Protein AF-A0A6A5KG12-F1 (afdb_monomer_lite)

Radius of gyration: 26.05 Å; chains: 1; bounding box: 59×64×44 Å

Sequence (118 aa):
FESQLRDARPETAVARPVEASEVATAASTAADKDDDGLDCRFADDFEGIDWSRLVGFIRPPRTQSQRKSWVYKHGYRVALQANPARIYFVCRDCYLSKRTDTGVLETTQATSSASIHL

pLDDT: mean 74.56, std 19.48, range [39.0, 94.38]

Foldseek 3Di:
DDDDDDDDDDDDDDDDDDDD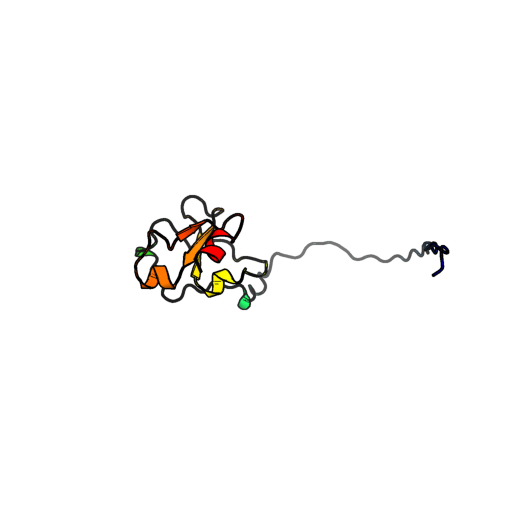DDDDDDDPDDDDDDPPDPDVQQDWDCPPDDVVLVPQKDAQPDGDPDDDDPLSVQFGWIAGNVGSLWIWTAGPVCVVVVVRVQRIGTDNPHCVSSVVSD

Organism: NCBI:txid184978

Structure (mmCIF, N/CA/C/O backbone):
data_AF-A0A6A5KG12-F1
#
_entry.id   AF-A0A6A5KG12-F1
#
loop_
_atom_site.group_PDB
_atom_site.id
_atom_site.type_symbol
_atom_site.label_atom_id
_atom_site.label_alt_id
_atom_site.label_comp_id
_atom_site.label_asym_id
_atom_site.label_entity_id
_atom_site.label_seq_id
_atom_site.pdbx_PDB_ins_code
_atom_site.Cartn_x
_atom_site.Cartn_y
_atom_site.Cartn_z
_atom_site.occupancy
_atom_site.B_iso_or_equiv
_atom_site.auth_seq_id
_atom_site.auth_comp_id
_atom_site.auth_asym_id
_atom_site.auth_atom_id
_atom_site.pdbx_PDB_model_num
ATOM 1 N N . PHE A 1 1 ? 32.318 52.982 11.503 1.00 39.94 1 PHE A N 1
ATOM 2 C CA . PHE A 1 1 ? 32.527 51.567 11.167 1.00 39.94 1 PHE A CA 1
ATOM 3 C C . PHE A 1 1 ? 32.087 51.388 9.719 1.00 39.94 1 PHE A C 1
ATOM 5 O O . PHE A 1 1 ? 30.907 51.201 9.471 1.00 39.94 1 PHE A O 1
ATOM 12 N N . GLU A 1 2 ? 32.887 51.817 8.734 1.00 40.97 2 GLU A N 1
ATOM 13 C CA . GLU A 1 2 ? 34.045 51.069 8.177 1.00 40.97 2 GLU A CA 1
ATOM 14 C C . GLU A 1 2 ? 33.615 49.644 7.794 1.00 40.97 2 GLU A C 1
ATOM 16 O O . GLU A 1 2 ? 33.049 48.948 8.621 1.00 40.97 2 GLU A O 1
ATOM 21 N N . SER A 1 3 ? 33.820 49.096 6.603 1.00 50.03 3 SER A N 1
ATOM 22 C CA . SER A 1 3 ? 34.653 49.444 5.460 1.00 50.03 3 SER A CA 1
ATOM 23 C C . SER A 1 3 ? 34.202 48.535 4.309 1.00 50.03 3 SER A C 1
ATOM 25 O O . SER A 1 3 ? 33.835 47.382 4.523 1.00 50.03 3 SER A O 1
ATOM 27 N N . GLN A 1 4 ? 34.242 49.065 3.092 1.00 57.75 4 GLN A N 1
ATOM 28 C CA . GLN A 1 4 ? 34.140 48.332 1.833 1.00 57.75 4 GLN A CA 1
ATOM 29 C C . GLN A 1 4 ? 35.303 47.338 1.707 1.00 57.75 4 GLN A C 1
ATOM 31 O O . GLN A 1 4 ? 36.431 47.716 2.007 1.00 57.75 4 GLN A O 1
ATOM 36 N N . LEU A 1 5 ? 35.063 46.133 1.183 1.00 53.00 5 LEU A N 1
ATOM 37 C CA . LEU A 1 5 ? 36.091 45.352 0.488 1.00 53.00 5 LEU A CA 1
ATOM 38 C C . LEU A 1 5 ? 35.459 44.619 -0.703 1.00 53.00 5 LEU A C 1
ATOM 40 O O . LEU A 1 5 ? 34.717 43.650 -0.553 1.00 53.00 5 LEU A O 1
ATOM 44 N N . ARG A 1 6 ? 35.737 45.161 -1.891 1.00 53.09 6 ARG A N 1
ATOM 45 C CA . ARG A 1 6 ? 35.642 44.495 -3.193 1.00 53.09 6 ARG A CA 1
ATOM 46 C C . ARG A 1 6 ? 36.993 43.843 -3.523 1.00 53.09 6 ARG A C 1
ATOM 48 O O . ARG A 1 6 ? 38.006 44.215 -2.938 1.00 53.09 6 ARG A O 1
ATOM 55 N N . ASP A 1 7 ? 36.932 42.973 -4.533 1.00 41.31 7 ASP A N 1
ATOM 56 C CA . ASP A 1 7 ? 38.022 42.381 -5.331 1.00 41.31 7 ASP A CA 1
ATOM 57 C C . ASP A 1 7 ? 38.674 41.114 -4.731 1.00 41.31 7 ASP A C 1
ATOM 59 O O . ASP A 1 7 ? 38.874 41.018 -3.531 1.00 41.31 7 ASP A O 1
ATOM 63 N N . ALA A 1 8 ? 38.992 40.047 -5.476 1.00 43.09 8 ALA A N 1
ATOM 64 C CA . ALA A 1 8 ? 39.193 39.885 -6.915 1.00 43.09 8 ALA A CA 1
ATOM 65 C C . ALA A 1 8 ? 38.936 38.426 -7.375 1.00 43.09 8 ALA A C 1
ATOM 67 O O . ALA A 1 8 ? 39.104 37.470 -6.619 1.00 43.09 8 ALA A O 1
ATOM 68 N N . ARG A 1 9 ? 38.572 38.274 -8.655 1.00 47.81 9 ARG A N 1
ATOM 69 C CA . ARG A 1 9 ? 38.555 37.031 -9.461 1.00 47.81 9 ARG A CA 1
ATOM 70 C C . ARG A 1 9 ? 40.004 36.541 -9.716 1.00 47.81 9 ARG A C 1
ATOM 72 O O . ARG A 1 9 ? 40.914 37.365 -9.627 1.00 47.81 9 ARG A O 1
ATOM 79 N N . PRO A 1 10 ? 40.248 35.280 -10.133 1.00 51.19 10 PRO A N 1
ATOM 80 C CA . PRO A 1 10 ? 40.132 34.991 -11.570 1.00 51.19 10 PRO A CA 1
ATOM 81 C C . PRO A 1 10 ? 39.564 33.603 -11.923 1.00 51.19 10 PRO A C 1
ATOM 83 O O . PRO A 1 10 ? 39.799 32.602 -11.253 1.00 51.19 10 PRO A O 1
ATOM 86 N N . GLU A 1 11 ? 38.842 33.567 -13.045 1.00 51.47 11 GLU A N 1
ATOM 87 C CA . GLU A 1 11 ? 38.570 32.357 -13.820 1.00 51.47 11 GLU A CA 1
ATOM 88 C C . GLU A 1 11 ? 39.883 31.797 -14.364 1.00 51.47 11 GLU A C 1
ATOM 90 O O . GLU A 1 11 ? 40.577 32.466 -15.131 1.00 51.47 11 GLU A O 1
ATOM 95 N N . THR A 1 12 ? 40.217 30.565 -13.995 1.00 40.66 12 THR A N 1
ATOM 96 C CA . THR A 1 12 ? 41.320 29.825 -14.599 1.00 40.66 12 THR A CA 1
ATOM 97 C C . THR A 1 12 ? 40.783 28.943 -15.720 1.00 40.66 12 THR A C 1
ATOM 99 O O . THR A 1 12 ? 40.014 28.005 -15.519 1.00 40.66 12 THR A O 1
ATOM 102 N N . ALA A 1 13 ? 41.187 29.307 -16.934 1.00 52.38 13 ALA A N 1
ATOM 103 C CA . ALA A 1 13 ? 40.960 28.580 -18.166 1.00 52.38 13 ALA A CA 1
ATOM 104 C C . ALA A 1 13 ? 41.445 27.127 -18.050 1.00 52.38 13 ALA A C 1
ATOM 106 O O . ALA A 1 13 ? 42.638 26.873 -17.881 1.00 52.38 13 ALA A O 1
ATOM 107 N N . VAL A 1 14 ? 40.531 26.168 -18.193 1.00 47.88 14 VAL A N 1
ATOM 108 C CA . VAL A 1 14 ? 40.900 24.763 -18.386 1.00 47.88 14 VAL A CA 1
ATOM 109 C C . VAL A 1 14 ? 41.120 24.550 -19.880 1.00 47.88 14 VAL A C 1
ATOM 111 O O . VAL A 1 14 ? 40.183 24.365 -20.656 1.00 47.88 14 VAL A O 1
ATOM 114 N N . ALA A 1 15 ? 42.385 24.648 -20.283 1.00 47.47 15 ALA A N 1
ATOM 115 C CA . ALA A 1 15 ? 42.855 24.244 -21.598 1.00 47.47 15 ALA A CA 1
ATOM 116 C C . ALA A 1 15 ? 42.660 22.730 -21.794 1.00 47.47 15 ALA A C 1
ATOM 118 O O . ALA A 1 15 ? 42.874 21.933 -20.883 1.00 47.47 15 ALA A O 1
ATOM 119 N N . ARG A 1 16 ? 42.253 22.350 -23.006 1.00 50.88 16 ARG A N 1
ATOM 120 C CA . ARG A 1 16 ? 42.010 20.977 -23.461 1.00 50.88 16 ARG A CA 1
ATOM 121 C C . ARG A 1 16 ? 43.328 20.341 -23.931 1.00 50.88 16 ARG A C 1
ATOM 123 O O . ARG A 1 16 ? 43.928 20.896 -24.850 1.00 50.88 16 ARG A O 1
ATOM 130 N N . PRO A 1 17 ? 43.741 19.171 -23.422 1.00 45.69 17 PRO A N 1
ATOM 131 C CA . PRO A 1 17 ? 44.693 18.319 -24.122 1.00 45.69 17 PRO A CA 1
ATOM 132 C C . PRO A 1 17 ? 43.923 17.316 -24.988 1.00 45.69 17 PRO A C 1
ATOM 134 O O . PRO A 1 17 ? 43.147 16.499 -24.495 1.00 45.69 17 PRO A O 1
ATOM 137 N N . VAL A 1 18 ? 44.116 17.428 -26.299 1.00 49.91 18 VAL A N 1
ATOM 138 C CA . VAL A 1 18 ? 43.927 16.332 -27.249 1.00 49.91 18 VAL A CA 1
ATOM 139 C C . VAL A 1 18 ? 45.114 15.399 -27.062 1.00 49.91 18 VAL A C 1
ATOM 141 O O . VAL A 1 18 ? 46.232 15.840 -27.284 1.00 49.91 18 VAL A O 1
ATOM 144 N N . GLU A 1 19 ? 44.867 14.137 -26.728 1.00 46.16 19 GLU A N 1
ATOM 145 C CA . GLU A 1 19 ? 45.703 13.029 -27.188 1.00 46.16 19 GLU A CA 1
ATOM 146 C C . GLU A 1 19 ? 44.780 11.899 -27.639 1.00 46.16 19 GLU A C 1
ATOM 148 O O . GLU A 1 19 ? 43.972 11.363 -26.880 1.00 46.16 19 GLU A O 1
ATOM 153 N N . ALA A 1 20 ? 44.849 11.626 -28.937 1.00 50.47 20 ALA A N 1
ATOM 154 C CA . ALA A 1 20 ? 44.258 10.465 -29.561 1.00 50.47 20 ALA A CA 1
ATOM 155 C C . ALA A 1 20 ? 45.143 9.251 -29.260 1.00 50.47 20 ALA A C 1
ATOM 157 O O . ALA A 1 20 ? 46.358 9.314 -29.433 1.00 50.47 20 ALA A O 1
ATOM 158 N N . SER A 1 21 ? 44.536 8.134 -28.870 1.00 53.81 21 SER A N 1
ATOM 159 C CA . SER A 1 21 ? 45.156 6.827 -29.053 1.00 53.81 21 SER A CA 1
ATOM 160 C C . SER A 1 21 ? 44.076 5.777 -29.282 1.00 53.81 21 SER A C 1
ATOM 162 O O . SER A 1 21 ? 43.200 5.525 -28.458 1.00 53.81 21 SER A O 1
ATOM 164 N N . GLU A 1 22 ? 44.134 5.281 -30.505 1.00 52.28 22 GLU A N 1
ATOM 165 C CA . GLU A 1 22 ? 43.576 4.066 -31.073 1.00 52.28 22 GLU A CA 1
ATOM 166 C C . GLU A 1 22 ? 43.600 2.828 -30.155 1.00 52.28 22 GLU A C 1
ATOM 168 O O . GLU A 1 22 ? 44.572 2.595 -29.447 1.00 52.28 22 GLU A O 1
ATOM 173 N N . VAL A 1 23 ? 42.546 2.001 -30.212 1.00 44.00 23 VAL A N 1
ATOM 174 C CA . VAL A 1 23 ? 42.588 0.547 -30.503 1.00 44.00 23 VAL A CA 1
ATOM 175 C C . VAL A 1 23 ? 41.201 -0.078 -30.268 1.00 44.00 23 VAL A C 1
ATOM 177 O O . VAL A 1 23 ? 40.475 0.240 -29.332 1.00 44.00 23 VAL A O 1
ATOM 180 N N . ALA A 1 24 ? 40.829 -0.944 -31.208 1.00 51.28 24 ALA A N 1
ATOM 181 C CA . ALA A 1 24 ? 39.521 -1.533 -31.457 1.00 51.28 24 ALA A CA 1
ATOM 182 C C . ALA A 1 24 ? 39.027 -2.569 -30.426 1.00 51.28 24 ALA A C 1
ATOM 184 O O . ALA A 1 24 ? 39.808 -3.342 -29.879 1.00 51.28 24 ALA A O 1
ATOM 185 N N . THR A 1 25 ? 37.702 -2.686 -30.275 1.00 45.78 25 THR A N 1
ATOM 186 C CA . THR A 1 25 ? 36.994 -3.938 -29.910 1.00 45.78 25 THR A CA 1
ATOM 187 C C . THR A 1 25 ? 35.501 -3.749 -30.232 1.00 45.78 25 THR A C 1
ATOM 189 O O . THR A 1 25 ? 34.817 -2.951 -29.607 1.00 45.78 25 THR A O 1
ATOM 192 N N . ALA A 1 26 ? 35.059 -4.140 -31.428 1.00 41.78 26 ALA A N 1
ATOM 193 C CA . ALA A 1 26 ? 34.462 -5.439 -31.764 1.00 41.78 26 ALA A CA 1
ATOM 194 C C . ALA A 1 26 ? 33.032 -5.647 -31.210 1.00 41.78 26 ALA A C 1
ATOM 196 O O . ALA A 1 26 ? 32.830 -5.867 -30.024 1.00 41.78 26 ALA A O 1
ATOM 197 N N . ALA A 1 27 ? 32.074 -5.592 -32.144 1.00 39.00 27 ALA A N 1
ATOM 198 C CA . ALA A 1 27 ? 30.789 -6.297 -32.212 1.00 39.00 27 ALA A CA 1
ATOM 199 C C . ALA A 1 27 ? 30.005 -6.559 -30.906 1.00 39.00 27 ALA A C 1
ATOM 201 O O . ALA A 1 27 ? 30.220 -7.543 -30.203 1.00 39.00 27 ALA A O 1
ATOM 202 N N . SER A 1 28 ? 28.961 -5.756 -30.684 1.00 44.31 28 SER A N 1
ATOM 203 C CA . SER A 1 28 ? 27.864 -6.085 -29.771 1.00 44.31 28 SER A CA 1
ATOM 204 C C . SER A 1 28 ? 26.965 -7.168 -30.373 1.00 44.31 28 SER A C 1
ATOM 206 O O . SER A 1 28 ? 26.010 -6.862 -31.079 1.00 44.31 28 SER A O 1
ATOM 208 N N . THR A 1 29 ? 27.240 -8.433 -30.060 1.00 54.94 29 THR A N 1
ATOM 209 C CA . THR A 1 29 ? 26.235 -9.506 -30.095 1.00 54.94 29 THR A CA 1
ATOM 210 C C . THR A 1 29 ? 26.502 -10.502 -28.969 1.00 54.94 29 THR A C 1
ATOM 212 O O . THR A 1 29 ? 27.258 -11.453 -29.139 1.00 54.94 29 THR A O 1
ATOM 215 N N . ALA A 1 30 ? 25.870 -10.279 -27.822 1.00 43.06 30 ALA A N 1
ATOM 216 C CA . ALA A 1 30 ? 25.586 -11.290 -26.804 1.00 43.06 30 ALA A CA 1
ATOM 217 C C . ALA A 1 30 ? 24.411 -10.727 -25.991 1.00 43.06 30 ALA A C 1
ATOM 219 O O . ALA A 1 30 ? 24.523 -9.665 -25.393 1.00 43.06 30 ALA A O 1
ATOM 220 N N . ALA A 1 31 ? 23.202 -11.194 -26.287 1.00 46.81 31 ALA A N 1
ATOM 221 C CA . ALA A 1 31 ? 22.545 -12.261 -25.538 1.00 46.81 31 ALA A CA 1
ATOM 222 C C . ALA A 1 31 ? 21.912 -11.711 -24.251 1.00 46.81 31 ALA A C 1
ATOM 224 O O . ALA A 1 31 ? 22.582 -11.478 -23.255 1.00 46.81 31 ALA A O 1
ATOM 225 N N . ASP A 1 32 ? 20.598 -11.510 -24.350 1.00 55.38 32 ASP A N 1
ATOM 226 C CA . ASP A 1 32 ? 19.631 -11.457 -23.256 1.00 55.38 32 ASP A CA 1
ATOM 227 C C . ASP A 1 32 ? 19.938 -12.556 -22.223 1.00 55.38 32 ASP A C 1
ATOM 229 O O . ASP A 1 32 ? 19.969 -13.731 -22.605 1.00 55.38 32 ASP A O 1
ATOM 233 N N . LYS A 1 33 ? 20.266 -12.135 -20.990 1.00 53.91 33 LYS A N 1
ATOM 234 C CA . LYS A 1 33 ? 20.461 -12.881 -19.722 1.00 53.91 33 LYS A CA 1
ATOM 235 C C . LYS A 1 33 ? 21.299 -11.976 -18.803 1.00 53.91 33 LYS A C 1
ATOM 237 O O . LYS A 1 33 ? 22.348 -11.511 -19.226 1.00 53.91 33 LYS A O 1
ATOM 242 N N . ASP A 1 34 ? 20.914 -11.589 -17.598 1.00 47.59 34 ASP A N 1
ATOM 243 C CA . ASP A 1 34 ? 19.948 -12.106 -16.640 1.00 47.59 34 ASP A CA 1
ATOM 244 C C . ASP A 1 34 ? 19.342 -10.904 -15.881 1.00 47.59 34 ASP A C 1
ATOM 246 O O . ASP A 1 34 ? 20.005 -9.880 -15.702 1.00 47.59 34 ASP A O 1
ATOM 250 N N . ASP A 1 35 ? 18.075 -10.998 -15.458 1.00 55.75 35 ASP A N 1
ATOM 251 C CA . ASP A 1 35 ? 17.454 -10.059 -14.507 1.00 55.75 35 ASP A CA 1
ATOM 252 C C . ASP A 1 35 ? 18.153 -10.250 -13.151 1.00 55.75 35 ASP A C 1
ATOM 254 O O . ASP A 1 35 ? 17.759 -11.064 -12.314 1.00 55.75 35 ASP A O 1
ATOM 258 N N . ASP A 1 36 ? 19.299 -9.585 -13.008 1.00 47.97 36 ASP A N 1
ATOM 259 C CA . ASP A 1 36 ? 20.141 -9.604 -11.823 1.00 47.97 36 ASP A CA 1
ATOM 260 C C . ASP A 1 36 ? 19.378 -8.956 -10.666 1.00 47.97 36 ASP A C 1
ATOM 262 O O . ASP A 1 36 ? 19.321 -7.734 -10.525 1.00 47.97 36 ASP A O 1
ATOM 266 N N . GLY A 1 37 ? 18.767 -9.818 -9.853 1.00 50.25 37 GLY A N 1
ATOM 267 C CA . GLY A 1 37 ? 18.415 -9.579 -8.462 1.00 50.25 37 GLY A CA 1
ATOM 268 C C . GLY A 1 37 ? 17.784 -8.221 -8.197 1.00 50.25 37 GLY A C 1
ATOM 269 O O . GLY A 1 37 ? 18.463 -7.298 -7.746 1.00 50.25 37 GLY A O 1
ATOM 270 N N . LEU A 1 38 ? 16.461 -8.126 -8.368 1.00 51.84 38 LEU A N 1
ATOM 271 C CA . LEU A 1 38 ? 15.670 -7.082 -7.721 1.00 51.84 38 LEU A CA 1
ATOM 272 C C . LEU A 1 38 ? 16.087 -7.004 -6.248 1.00 51.84 38 LEU A C 1
ATOM 274 O O . LEU A 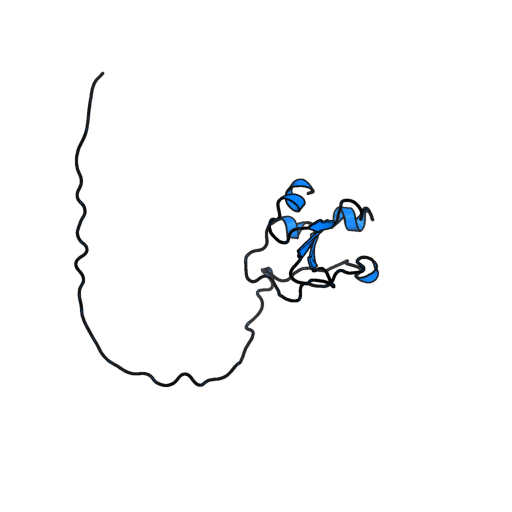1 38 ? 15.754 -7.884 -5.455 1.00 51.84 38 LEU A O 1
ATOM 278 N N . ASP A 1 39 ? 16.858 -5.971 -5.910 1.00 57.91 39 ASP A N 1
ATOM 279 C CA . ASP A 1 39 ? 17.397 -5.761 -4.576 1.00 57.91 39 ASP A CA 1
ATOM 280 C C . ASP A 1 39 ? 16.246 -5.871 -3.577 1.00 57.91 39 ASP A C 1
ATOM 282 O O . ASP A 1 39 ? 15.289 -5.095 -3.627 1.00 57.91 39 ASP A O 1
ATOM 286 N N . CYS A 1 40 ? 16.310 -6.885 -2.708 1.00 60.84 40 CYS A N 1
ATOM 287 C CA . CYS A 1 40 ? 15.231 -7.254 -1.796 1.00 60.84 40 CYS A CA 1
ATOM 288 C C . CYS A 1 40 ? 14.768 -6.058 -0.948 1.00 60.84 40 CYS A C 1
ATOM 290 O O . CYS A 1 40 ? 13.617 -6.001 -0.529 1.00 60.84 40 CYS A O 1
ATOM 292 N N . ARG A 1 41 ? 15.638 -5.054 -0.753 1.00 63.25 41 ARG A N 1
ATOM 293 C CA . ARG A 1 41 ? 15.325 -3.783 -0.078 1.00 63.25 41 ARG A CA 1
ATOM 294 C C . ARG A 1 41 ? 14.249 -2.954 -0.792 1.00 63.25 41 ARG A C 1
ATOM 296 O O . ARG A 1 41 ? 13.650 -2.071 -0.178 1.00 63.25 41 ARG A O 1
ATOM 303 N N . PHE A 1 42 ? 14.009 -3.210 -2.076 1.00 65.56 42 PHE A N 1
ATOM 304 C CA . PHE A 1 42 ? 12.969 -2.593 -2.898 1.00 65.56 42 PHE A CA 1
ATOM 305 C C . PHE A 1 42 ? 11.814 -3.551 -3.221 1.00 65.56 42 PHE A C 1
ATOM 307 O O . PHE A 1 42 ? 10.876 -3.148 -3.914 1.00 65.56 42 PHE A O 1
ATOM 314 N N . ALA A 1 43 ? 11.807 -4.780 -2.697 1.00 71.75 43 ALA A N 1
ATOM 315 C CA . ALA A 1 43 ? 10.650 -5.664 -2.807 1.00 71.75 43 ALA A CA 1
ATOM 316 C C . ALA A 1 43 ? 9.471 -5.099 -1.996 1.00 71.75 43 ALA A C 1
ATOM 318 O O . ALA A 1 43 ? 9.652 -4.453 -0.963 1.00 71.75 43 ALA A O 1
ATOM 319 N N . ASP A 1 44 ? 8.255 -5.188 -2.540 1.00 77.62 44 ASP A N 1
ATOM 320 C CA . ASP A 1 44 ? 7.033 -4.783 -1.834 1.00 77.62 44 ASP A CA 1
ATOM 321 C C . ASP A 1 44 ? 6.597 -5.925 -0.901 1.00 77.62 44 ASP A C 1
ATOM 323 O O . ASP A 1 44 ? 6.307 -7.030 -1.367 1.00 77.62 44 ASP A O 1
ATOM 327 N N . ASP A 1 45 ? 6.544 -5.657 0.407 1.00 81.38 45 ASP A N 1
ATOM 328 C CA . ASP A 1 45 ? 6.079 -6.621 1.406 1.00 81.38 45 ASP A CA 1
ATOM 329 C C . ASP A 1 45 ? 4.550 -6.649 1.429 1.00 81.38 45 ASP A C 1
ATOM 331 O O . ASP A 1 45 ? 3.896 -5.680 1.815 1.00 81.38 45 ASP A O 1
ATOM 335 N N . PHE A 1 46 ? 3.968 -7.779 1.032 1.00 83.88 46 PHE A N 1
ATOM 336 C CA . PHE A 1 46 ? 2.515 -7.995 0.999 1.00 83.88 46 PHE A CA 1
ATOM 337 C C . PHE A 1 46 ? 2.025 -8.916 2.121 1.00 83.88 46 PHE A C 1
ATOM 339 O O . PHE A 1 46 ? 0.960 -9.521 2.017 1.00 83.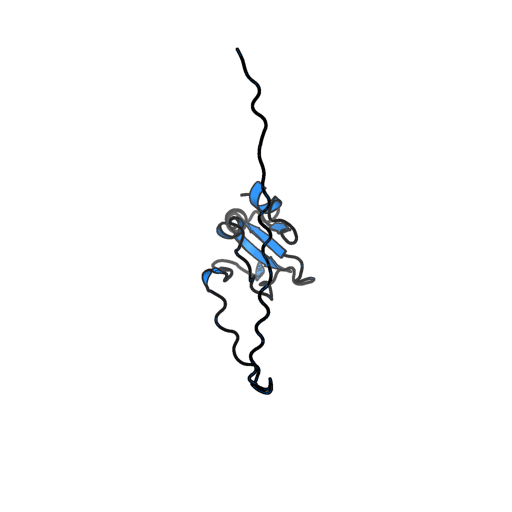88 46 PHE A O 1
ATOM 346 N N . GLU A 1 47 ? 2.801 -9.068 3.189 1.00 82.38 47 GLU A N 1
ATOM 347 C CA . GLU A 1 47 ? 2.432 -9.951 4.290 1.00 82.38 47 GLU A CA 1
ATOM 348 C C . GLU A 1 47 ? 1.146 -9.465 4.984 1.00 82.38 47 GLU A C 1
ATOM 350 O O . GLU A 1 47 ? 0.992 -8.283 5.316 1.00 82.38 47 GLU A O 1
ATOM 355 N N . GLY A 1 48 ? 0.192 -10.385 5.157 1.00 81.62 48 GLY A N 1
ATOM 356 C CA . GLY A 1 48 ? -1.104 -10.117 5.787 1.00 81.62 48 GLY A CA 1
ATOM 357 C C . GLY A 1 48 ? -2.154 -9.444 4.893 1.00 81.62 48 GLY A C 1
ATOM 358 O O . GLY A 1 48 ? -3.252 -9.156 5.377 1.00 81.62 48 GLY A O 1
ATOM 359 N N . ILE A 1 49 ? -1.867 -9.203 3.607 1.00 87.56 49 ILE A N 1
ATOM 360 C CA . ILE A 1 49 ? -2.873 -8.681 2.675 1.00 87.56 49 ILE A CA 1
ATOM 361 C C . ILE A 1 49 ? -3.781 -9.812 2.174 1.00 87.56 49 ILE A C 1
ATOM 363 O O . ILE A 1 49 ? -3.315 -10.862 1.734 1.00 87.56 49 ILE A O 1
ATOM 367 N N . ASP A 1 50 ? -5.091 -9.586 2.216 1.00 89.19 50 ASP A N 1
ATOM 368 C CA . ASP A 1 50 ? -6.087 -10.461 1.604 1.00 89.19 50 ASP A CA 1
ATOM 369 C C . ASP A 1 50 ? -6.582 -9.780 0.331 1.00 89.19 50 ASP A C 1
ATOM 371 O O . ASP A 1 50 ? -7.372 -8.831 0.367 1.00 89.19 50 ASP A O 1
ATOM 375 N N . TRP A 1 51 ?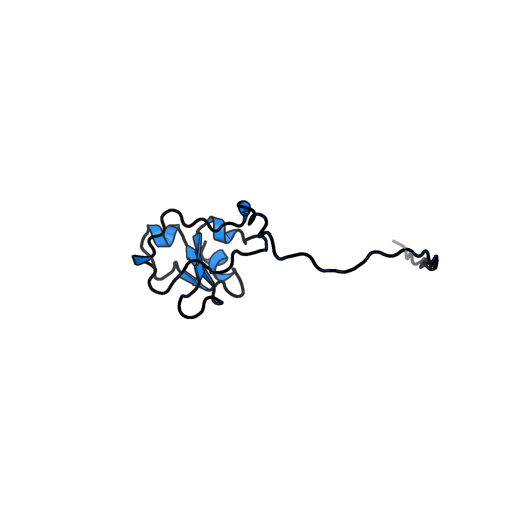 -6.089 -10.258 -0.810 1.00 88.44 51 TRP A N 1
ATOM 376 C CA . TRP A 1 51 ? -6.451 -9.735 -2.127 1.00 88.44 51 TRP A CA 1
ATOM 377 C C . TRP A 1 51 ? -7.948 -9.880 -2.428 1.00 88.44 51 TRP A C 1
ATOM 379 O O . TRP A 1 51 ? -8.481 -9.108 -3.219 1.00 88.44 51 TRP A O 1
ATOM 389 N N . SER A 1 52 ? -8.654 -10.784 -1.742 1.00 87.31 52 SER A N 1
ATOM 390 C CA . SER A 1 52 ? -10.111 -10.929 -1.858 1.00 87.31 52 SER A CA 1
ATOM 391 C C . SER A 1 52 ? -10.857 -9.701 -1.324 1.00 87.31 52 SER A C 1
ATOM 393 O O . SER A 1 52 ? -11.954 -9.394 -1.782 1.00 87.31 52 SER A O 1
ATOM 395 N N . ARG A 1 53 ? -10.265 -8.976 -0.361 1.00 86.12 53 ARG A N 1
ATOM 396 C CA . ARG A 1 53 ? -10.830 -7.739 0.205 1.00 86.12 53 ARG A CA 1
ATOM 397 C C . ARG A 1 53 ? -10.495 -6.506 -0.626 1.00 86.12 53 ARG A C 1
ATOM 399 O O . ARG A 1 53 ? -11.226 -5.522 -0.566 1.00 86.12 53 ARG A O 1
ATOM 406 N N . LEU A 1 54 ? -9.406 -6.550 -1.389 1.00 86.50 54 LEU A N 1
ATOM 407 C CA . LEU A 1 54 ? -8.976 -5.479 -2.285 1.00 86.50 54 LEU A CA 1
ATOM 408 C C . LEU A 1 54 ? -9.379 -5.783 -3.730 1.00 86.50 54 LEU A C 1
ATOM 410 O O . LEU A 1 54 ? -8.541 -5.902 -4.624 1.00 86.50 54 LEU A O 1
ATOM 414 N N . VAL A 1 55 ? -10.688 -5.890 -3.957 1.00 87.75 55 VAL A N 1
ATOM 415 C CA . VAL A 1 55 ? -11.232 -6.133 -5.297 1.00 87.75 55 VAL A CA 1
ATOM 416 C C . VAL A 1 55 ? -10.842 -4.982 -6.227 1.00 87.75 55 VAL A C 1
ATOM 418 O O . VAL A 1 55 ? -11.046 -3.812 -5.910 1.00 87.75 55 VAL A O 1
ATOM 421 N N . GLY A 1 56 ? -10.272 -5.321 -7.384 1.00 89.94 56 GLY A N 1
ATOM 422 C CA . GLY A 1 56 ? -9.824 -4.347 -8.380 1.00 89.94 56 GLY A CA 1
ATOM 423 C C . GLY A 1 56 ? -8.407 -3.816 -8.163 1.00 89.94 56 GLY A C 1
ATOM 424 O O . GLY A 1 56 ? -7.949 -3.015 -8.979 1.00 89.94 56 GLY A O 1
ATOM 425 N N . PHE A 1 57 ? -7.689 -4.273 -7.134 1.00 92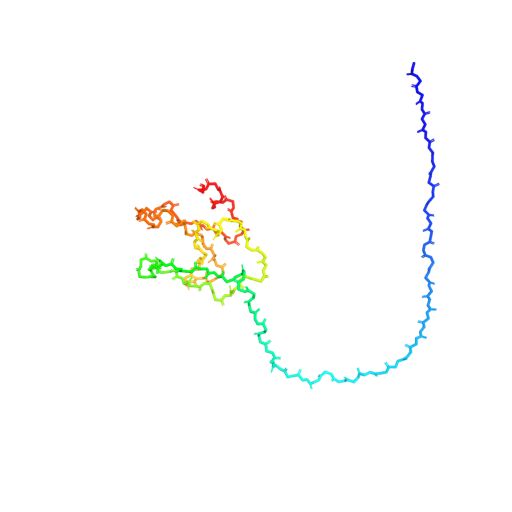.62 57 PHE A N 1
ATOM 426 C CA . PHE A 1 57 ? -6.260 -4.009 -6.972 1.00 92.62 57 PHE A CA 1
ATOM 427 C C . PHE A 1 57 ? -5.429 -5.259 -7.240 1.00 92.62 57 PHE A C 1
ATOM 429 O O . PHE A 1 57 ? -5.838 -6.384 -6.967 1.00 92.62 57 PHE A O 1
ATOM 436 N N . ILE A 1 58 ? -4.229 -5.043 -7.765 1.00 91.94 58 ILE A N 1
ATOM 437 C CA . ILE A 1 58 ? -3.245 -6.084 -8.045 1.00 91.94 58 ILE A CA 1
ATOM 438 C C . ILE A 1 58 ? -1.888 -5.694 -7.473 1.00 91.94 58 ILE A C 1
ATOM 440 O O . ILE A 1 58 ? -1.602 -4.519 -7.206 1.00 91.94 58 ILE A O 1
ATOM 444 N N . ARG A 1 59 ? -1.013 -6.691 -7.337 1.00 91.19 59 ARG A N 1
ATOM 445 C CA . ARG A 1 59 ? 0.413 -6.439 -7.150 1.00 91.19 59 ARG A CA 1
ATOM 446 C C . ARG A 1 59 ? 0.917 -5.592 -8.329 1.00 91.19 59 ARG A C 1
ATOM 448 O O . ARG A 1 59 ? 0.629 -5.947 -9.475 1.00 91.19 59 ARG A O 1
ATOM 455 N N . PRO A 1 60 ? 1.660 -4.496 -8.088 1.00 89.88 60 PRO A N 1
ATOM 456 C CA . PRO A 1 60 ? 2.239 -3.711 -9.167 1.00 89.88 60 PRO A CA 1
ATOM 457 C C . PRO A 1 60 ? 3.078 -4.612 -10.088 1.00 89.88 60 PRO A C 1
ATOM 459 O O . PRO A 1 60 ? 3.962 -5.310 -9.593 1.00 89.88 60 PRO A O 1
ATOM 462 N N . PRO A 1 61 ? 2.835 -4.611 -11.412 1.00 84.44 61 PRO A N 1
ATOM 463 C CA . PRO A 1 61 ? 3.530 -5.511 -12.336 1.00 84.44 61 PRO A CA 1
ATOM 464 C C . PRO A 1 61 ? 5.006 -5.149 -12.511 1.00 84.44 61 PRO A C 1
ATOM 466 O O . PRO A 1 61 ? 5.791 -5.961 -12.986 1.00 84.44 61 PRO A O 1
ATOM 469 N N . ARG A 1 62 ? 5.386 -3.920 -12.139 1.00 80.12 62 ARG A N 1
ATOM 470 C CA . ARG A 1 62 ? 6.778 -3.486 -12.082 1.00 80.12 62 ARG A CA 1
ATOM 471 C C . ARG A 1 62 ? 7.166 -3.177 -10.647 1.00 80.12 62 ARG A C 1
ATOM 473 O O . ARG A 1 62 ? 6.555 -2.317 -9.993 1.00 80.12 62 ARG A O 1
ATOM 480 N N . THR A 1 63 ? 8.226 -3.838 -10.207 1.00 73.75 63 THR A N 1
ATOM 481 C CA . THR A 1 63 ? 8.967 -3.470 -9.006 1.00 73.75 63 THR A CA 1
ATOM 482 C C . THR A 1 63 ? 9.550 -2.073 -9.210 1.00 73.75 63 THR A C 1
ATOM 484 O O . THR A 1 63 ? 10.002 -1.722 -10.303 1.00 73.75 63 THR A O 1
ATOM 487 N N . GLN A 1 64 ? 9.473 -1.225 -8.187 1.00 72.81 64 GLN A N 1
ATOM 488 C CA . GLN A 1 64 ? 10.040 0.116 -8.281 1.00 72.81 64 GLN A CA 1
ATOM 489 C C . GLN A 1 64 ? 11.572 0.013 -8.326 1.00 72.81 64 GLN A C 1
ATOM 491 O O . GLN A 1 64 ? 12.170 -0.574 -7.435 1.00 72.81 64 GLN A O 1
ATOM 496 N N . SER A 1 65 ? 12.198 0.607 -9.345 1.00 68.75 65 SER A N 1
ATOM 497 C CA . SER A 1 65 ? 13.666 0.634 -9.487 1.00 68.75 65 SER A CA 1
ATOM 498 C C . SER A 1 65 ? 14.345 1.655 -8.554 1.00 68.75 65 SER A C 1
ATOM 500 O O . SER A 1 65 ? 15.525 1.536 -8.248 1.00 68.75 65 SER A O 1
ATOM 502 N N . GLN A 1 66 ? 13.602 2.664 -8.092 1.00 76.50 66 GLN A N 1
ATOM 503 C CA . GLN A 1 66 ? 14.095 3.751 -7.241 1.00 76.50 66 GLN A CA 1
ATOM 504 C C . GLN A 1 66 ? 13.800 3.502 -5.755 1.00 76.50 66 GLN A C 1
ATOM 506 O O . GLN A 1 66 ? 12.920 2.712 -5.413 1.00 76.50 66 GLN A O 1
ATOM 511 N N . ARG A 1 67 ? 14.492 4.230 -4.861 1.00 81.25 67 ARG A N 1
ATOM 512 C CA . ARG A 1 67 ? 14.229 4.167 -3.412 1.00 81.25 67 ARG A CA 1
ATOM 513 C C . ARG A 1 67 ? 12.764 4.500 -3.115 1.00 81.25 67 ARG A C 1
ATOM 515 O O . ARG A 1 67 ? 12.275 5.571 -3.474 1.00 81.25 67 ARG A O 1
ATOM 522 N N . LYS A 1 68 ? 12.102 3.608 -2.379 1.00 84.19 68 LYS A N 1
ATOM 523 C CA . LYS A 1 68 ? 10.741 3.816 -1.880 1.00 84.19 68 LYS A CA 1
ATOM 524 C C . LYS A 1 68 ? 10.685 4.988 -0.913 1.00 84.19 68 LYS A C 1
ATOM 526 O O . LYS A 1 68 ? 11.558 5.162 -0.062 1.00 84.19 68 LYS A O 1
ATOM 531 N N . SER A 1 69 ? 9.606 5.755 -0.999 1.00 88.25 69 SER A N 1
ATOM 532 C CA . SER A 1 69 ? 9.247 6.720 0.036 1.00 88.25 69 SER A CA 1
ATOM 533 C C . SER A 1 69 ? 8.962 6.015 1.362 1.00 88.25 69 SER A C 1
ATOM 535 O O . SER A 1 69 ? 8.408 4.915 1.377 1.00 88.25 69 SER A O 1
ATOM 537 N N . TRP A 1 70 ? 9.250 6.693 2.474 1.00 91.94 70 TRP A N 1
ATOM 538 C CA . TRP A 1 70 ? 9.058 6.164 3.827 1.00 91.94 70 TRP A CA 1
ATOM 539 C C . TRP A 1 70 ? 7.616 5.723 4.127 1.00 91.94 70 TRP A C 1
ATOM 541 O O . TRP A 1 70 ? 7.437 4.810 4.926 1.00 91.94 70 TRP A O 1
ATOM 551 N N . VAL A 1 71 ? 6.609 6.306 3.460 1.00 92.88 71 VAL A N 1
ATOM 552 C CA . VAL A 1 71 ? 5.188 5.972 3.675 1.00 92.88 71 VAL A CA 1
ATOM 553 C C . VAL A 1 71 ? 4.893 4.484 3.460 1.00 92.88 71 VAL A C 1
ATOM 555 O O . VAL A 1 71 ? 4.091 3.904 4.181 1.00 92.88 71 VAL A O 1
ATOM 558 N N . TYR A 1 72 ? 5.616 3.819 2.549 1.00 90.25 72 TYR A N 1
ATOM 559 C CA . TYR A 1 72 ? 5.450 2.387 2.273 1.00 90.25 72 TYR A CA 1
ATOM 560 C C . TYR A 1 72 ? 5.998 1.478 3.382 1.00 90.25 72 TYR A C 1
ATOM 562 O O . TYR A 1 72 ? 5.825 0.269 3.318 1.00 90.25 72 TYR A O 1
ATOM 570 N N . LYS A 1 73 ? 6.612 2.034 4.434 1.00 89.62 73 LYS A N 1
ATOM 571 C CA . LYS A 1 73 ? 6.880 1.286 5.673 1.00 89.62 73 LYS A CA 1
ATOM 572 C C . LYS A 1 73 ? 5.608 1.039 6.490 1.00 89.62 73 LYS A C 1
ATOM 574 O O . LYS A 1 73 ? 5.569 0.107 7.284 1.00 89.62 73 LYS A O 1
ATOM 579 N N . HIS A 1 74 ? 4.582 1.866 6.295 1.00 90.94 74 HIS A N 1
ATOM 580 C CA . HIS A 1 74 ? 3.348 1.864 7.085 1.00 90.94 74 HIS A CA 1
ATOM 581 C C . HIS A 1 74 ? 2.144 1.300 6.317 1.00 90.94 74 HIS A C 1
ATOM 583 O O . HIS A 1 74 ? 1.009 1.337 6.789 1.00 90.94 74 HIS A O 1
ATOM 589 N N . GLY A 1 75 ? 2.359 0.775 5.115 1.00 92.25 75 GLY A N 1
ATOM 590 C CA . GLY A 1 75 ? 1.277 0.274 4.285 1.00 92.25 75 GLY A CA 1
ATOM 591 C C . GLY A 1 75 ? 1.767 -0.373 3.007 1.00 92.25 75 GLY A C 1
ATOM 592 O O . GLY A 1 75 ? 2.964 -0.522 2.779 1.00 92.25 75 GLY A O 1
ATOM 593 N N . TYR A 1 76 ? 0.818 -0.768 2.176 1.00 91.62 76 TYR A N 1
ATOM 594 C CA . TYR A 1 76 ? 1.057 -1.565 0.986 1.00 91.62 76 TYR A CA 1
ATOM 595 C C . TYR A 1 76 ? 1.013 -0.695 -0.264 1.00 91.62 76 TYR A C 1
ATOM 597 O O . TYR A 1 76 ? 0.160 0.184 -0.398 1.00 91.62 76 TYR A O 1
ATOM 605 N N . ARG A 1 77 ? 1.914 -0.971 -1.207 1.00 92.25 77 ARG A N 1
ATOM 606 C CA . ARG A 1 77 ? 1.878 -0.394 -2.550 1.00 92.25 77 ARG A CA 1
ATOM 607 C C . ARG A 1 77 ? 1.087 -1.315 -3.468 1.00 92.25 77 ARG A C 1
ATOM 609 O O . ARG A 1 77 ? 1.534 -2.419 -3.763 1.00 92.25 77 ARG A O 1
ATOM 616 N N . VAL A 1 78 ? -0.057 -0.862 -3.957 1.00 92.62 78 VAL A N 1
ATOM 617 C CA . VAL A 1 78 ? -0.912 -1.643 -4.862 1.00 92.62 78 VAL A CA 1
ATOM 618 C C . VAL A 1 78 ? -1.152 -0.879 -6.157 1.00 92.62 78 VAL A C 1
ATOM 620 O O . VAL A 1 78 ? -1.061 0.346 -6.190 1.00 92.62 78 VAL A O 1
ATOM 623 N N . ALA A 1 79 ? -1.428 -1.591 -7.241 1.00 94.19 79 ALA A N 1
ATOM 624 C CA . ALA A 1 79 ? -1.796 -0.988 -8.516 1.00 94.19 79 ALA A CA 1
ATOM 625 C C . ALA A 1 79 ? -3.261 -1.288 -8.832 1.00 94.19 79 ALA A C 1
ATOM 627 O O . ALA A 1 79 ? -3.795 -2.312 -8.403 1.00 94.19 79 ALA A O 1
ATOM 628 N N . LEU A 1 80 ? -3.916 -0.413 -9.589 1.00 94.38 80 LEU A N 1
ATOM 629 C CA . LEU A 1 80 ? -5.279 -0.671 -10.048 1.00 94.38 80 LEU A CA 1
ATOM 630 C C . LEU A 1 80 ? -5.265 -1.737 -11.155 1.00 94.38 80 LEU A C 1
ATOM 632 O O . LEU A 1 80 ? -4.499 -1.633 -12.111 1.00 94.38 80 LEU A O 1
ATOM 636 N N . GLN A 1 81 ? -6.147 -2.732 -11.074 1.00 92.94 81 GLN A N 1
ATOM 637 C CA . GLN A 1 81 ? -6.255 -3.805 -12.067 1.00 92.94 81 GLN A CA 1
ATOM 638 C C . GLN A 1 81 ? -6.616 -3.264 -13.456 1.00 92.94 81 GLN A C 1
ATOM 640 O O . GLN A 1 81 ? -6.049 -3.694 -14.455 1.00 92.94 81 GLN A O 1
ATOM 645 N N . ALA A 1 82 ? -7.536 -2.296 -13.516 1.00 93.00 82 ALA A N 1
ATOM 646 C CA . ALA A 1 82 ? -7.955 -1.667 -14.768 1.00 93.00 82 ALA A CA 1
ATOM 647 C C . ALA A 1 82 ? -6.845 -0.813 -15.403 1.00 93.00 82 ALA A C 1
ATOM 649 O O . ALA A 1 82 ? -6.800 -0.659 -16.621 1.00 93.00 82 ALA A O 1
ATOM 650 N N . ASN A 1 83 ? -5.957 -0.239 -14.584 1.00 92.81 83 ASN A N 1
ATOM 651 C CA . ASN A 1 83 ? -4.843 0.566 -15.061 1.00 92.81 83 ASN A CA 1
ATOM 652 C C . ASN A 1 83 ? -3.628 0.422 -14.128 1.00 92.81 83 ASN A C 1
ATOM 654 O O . ASN A 1 83 ? -3.539 1.145 -13.130 1.00 92.81 83 ASN A O 1
ATOM 658 N N . PRO A 1 84 ? -2.654 -0.438 -14.472 1.00 90.19 84 PRO A N 1
ATOM 659 C CA . PRO A 1 84 ? -1.509 -0.715 -13.610 1.00 90.19 84 PRO A CA 1
ATOM 660 C C . PRO A 1 84 ? -0.517 0.451 -13.496 1.00 90.19 84 PRO A C 1
ATOM 662 O O . PRO A 1 84 ? 0.414 0.377 -12.695 1.00 90.19 84 PRO A O 1
ATOM 665 N N . ALA A 1 85 ? -0.684 1.520 -14.287 1.00 90.88 85 ALA A N 1
ATOM 666 C CA . ALA A 1 85 ? 0.095 2.745 -14.127 1.00 90.88 85 ALA A CA 1
ATOM 667 C C . ALA A 1 85 ? -0.369 3.566 -12.916 1.00 90.88 85 ALA A C 1
ATOM 669 O O . ALA A 1 85 ? 0.411 4.356 -12.390 1.00 90.88 85 ALA A O 1
ATOM 670 N N . ARG A 1 86 ? -1.619 3.381 -12.465 1.00 93.06 86 ARG A N 1
ATOM 671 C CA . ARG A 1 86 ? -2.130 4.035 -11.261 1.00 93.06 86 ARG A CA 1
ATOM 672 C C . ARG A 1 86 ? -1.737 3.240 -10.032 1.00 93.06 86 ARG A C 1
ATOM 674 O O . ARG A 1 86 ? -2.113 2.075 -9.885 1.00 93.06 86 ARG A O 1
ATOM 681 N N . ILE A 1 87 ? -0.993 3.897 -9.157 1.00 92.69 87 ILE A N 1
ATOM 682 C CA . ILE A 1 87 ? -0.483 3.323 -7.922 1.00 92.69 87 ILE A CA 1
ATOM 683 C C . ILE A 1 87 ? -1.251 3.922 -6.757 1.00 92.69 87 ILE A C 1
ATOM 685 O O . ILE A 1 87 ? -1.498 5.126 -6.701 1.00 92.69 87 ILE A O 1
ATOM 689 N N . TYR A 1 88 ? -1.602 3.057 -5.822 1.00 93.88 88 TYR A N 1
ATOM 690 C CA . TYR A 1 88 ? -2.286 3.395 -4.596 1.00 93.88 88 TYR A CA 1
ATOM 691 C C . TYR A 1 88 ? -1.473 2.911 -3.400 1.00 93.88 88 TYR A C 1
ATOM 693 O O . TYR A 1 88 ? -0.749 1.912 -3.449 1.00 93.88 88 TYR A O 1
ATOM 701 N N . PHE A 1 89 ? -1.624 3.640 -2.309 1.00 94.00 89 PHE A N 1
ATOM 702 C CA . PHE A 1 89 ? -1.163 3.282 -0.989 1.00 94.00 89 PHE A CA 1
ATOM 703 C C . PHE A 1 89 ? -2.342 2.777 -0.168 1.00 94.00 89 PHE A C 1
ATOM 705 O O . PHE A 1 89 ? -3.390 3.420 -0.123 1.00 94.00 89 PHE A O 1
ATOM 712 N N . VAL A 1 90 ? -2.153 1.643 0.496 1.00 93.44 90 VAL A N 1
ATOM 713 C CA . VAL A 1 90 ? -3.119 1.076 1.437 1.00 93.44 90 VAL A CA 1
ATOM 714 C C . VAL A 1 90 ? -2.501 1.110 2.824 1.00 93.44 90 VAL A C 1
ATOM 716 O O . VAL A 1 90 ? -1.563 0.363 3.097 1.00 93.44 90 VAL A O 1
ATOM 719 N N . CYS A 1 91 ? -3.019 1.956 3.707 1.00 93.56 91 CYS A N 1
ATOM 720 C CA . CYS A 1 91 ? -2.549 2.051 5.086 1.00 93.56 91 CYS A CA 1
ATOM 721 C C . CYS A 1 91 ? -2.783 0.733 5.837 1.00 93.56 91 CYS A C 1
ATOM 723 O O . CYS A 1 91 ? -3.897 0.194 5.836 1.00 93.56 91 CYS A O 1
ATOM 725 N N . ARG A 1 92 ? -1.739 0.216 6.499 1.00 91.69 92 ARG A N 1
ATOM 726 C CA . ARG A 1 92 ? -1.796 -1.061 7.222 1.00 91.69 92 ARG A CA 1
ATOM 727 C C . ARG A 1 92 ? -2.776 -0.995 8.393 1.00 91.69 92 ARG A C 1
ATOM 729 O O . ARG A 1 92 ? -3.606 -1.888 8.531 1.00 91.69 92 ARG A O 1
ATOM 736 N N . ASP A 1 93 ? -2.747 0.077 9.179 1.00 91.50 93 ASP A N 1
ATOM 737 C CA . ASP A 1 93 ? -3.600 0.216 10.367 1.00 91.50 93 ASP A CA 1
ATOM 738 C C . ASP A 1 93 ? -5.082 0.369 10.006 1.00 91.50 93 ASP A C 1
ATOM 740 O O . ASP A 1 93 ? -5.955 -0.237 10.637 1.00 91.50 93 ASP A O 1
ATOM 744 N N . CYS A 1 94 ? -5.380 1.114 8.939 1.00 91.75 94 CYS A N 1
ATOM 745 C CA . CYS A 1 94 ? -6.734 1.241 8.400 1.00 91.75 94 CYS A CA 1
ATOM 746 C C . CYS A 1 94 ? -7.243 -0.092 7.842 1.00 91.75 94 CYS A C 1
ATOM 748 O O . CYS A 1 94 ? -8.378 -0.492 8.118 1.00 91.75 94 CYS A O 1
ATOM 750 N N . TYR A 1 95 ? -6.385 -0.823 7.127 1.00 89.50 95 TYR A N 1
ATOM 751 C CA . TYR A 1 95 ? -6.700 -2.146 6.597 1.00 89.50 95 TYR A CA 1
ATOM 752 C C . TYR A 1 95 ? -7.002 -3.169 7.709 1.00 89.50 95 TYR A C 1
ATOM 754 O O . TYR A 1 95 ? -8.017 -3.878 7.641 1.00 89.50 95 TYR A O 1
ATOM 762 N N . LEU A 1 96 ? -6.180 -3.191 8.767 1.00 88.75 96 LEU A N 1
ATOM 763 C CA . LEU A 1 96 ? -6.376 -4.025 9.960 1.00 88.75 96 LEU A CA 1
ATOM 764 C C . LEU A 1 96 ? -7.649 -3.636 10.723 1.00 88.75 96 LEU A C 1
ATOM 766 O O . LEU A 1 96 ? -8.442 -4.502 11.089 1.00 88.75 96 LEU A O 1
ATOM 770 N N . SER A 1 97 ? -7.902 -2.333 10.871 1.00 88.88 97 SER A N 1
ATOM 771 C CA . SER A 1 97 ? -9.124 -1.793 11.487 1.00 88.88 97 SER A CA 1
ATOM 772 C C . SER A 1 97 ? -10.382 -1.966 10.624 1.00 88.88 97 SER A C 1
ATOM 774 O O . SER A 1 97 ? -11.466 -1.575 11.048 1.00 88.88 97 SER A O 1
ATOM 776 N N . LYS A 1 98 ? -10.259 -2.506 9.402 1.00 85.69 98 LYS A N 1
ATOM 777 C CA . LYS A 1 98 ? -11.337 -2.622 8.403 1.00 85.69 98 LYS A CA 1
ATOM 778 C C . LYS A 1 98 ? -11.969 -1.278 7.988 1.00 85.69 98 LYS A C 1
ATOM 780 O O . LYS A 1 98 ? -13.063 -1.272 7.430 1.00 85.69 98 LYS A O 1
ATOM 785 N N . ARG A 1 99 ? -11.262 -0.161 8.192 1.00 80.19 99 ARG A N 1
ATOM 786 C CA . ARG A 1 99 ? -11.629 1.190 7.732 1.00 80.19 99 ARG A CA 1
ATOM 787 C C . ARG A 1 99 ? -11.077 1.403 6.325 1.00 80.19 99 ARG A C 1
ATOM 789 O O . ARG A 1 99 ? -9.967 1.889 6.138 1.00 80.19 99 ARG A O 1
ATOM 796 N N . THR A 1 100 ? -11.806 0.902 5.332 1.00 70.00 100 THR A N 1
ATOM 797 C CA . THR A 1 100 ? -11.373 0.933 3.920 1.00 70.00 100 THR A CA 1
ATOM 798 C C . THR A 1 100 ? -11.701 2.247 3.216 1.00 70.00 100 THR A C 1
ATOM 800 O O . THR A 1 100 ? -11.136 2.525 2.166 1.00 70.00 100 THR A O 1
ATOM 803 N N . ASP A 1 101 ? -12.556 3.072 3.815 1.00 78.94 101 ASP A N 1
ATOM 804 C CA . ASP A 1 101 ? -13.002 4.368 3.308 1.00 78.94 101 ASP A CA 1
ATOM 805 C C . ASP A 1 101 ? -11.886 5.425 3.291 1.00 78.94 101 ASP A C 1
ATOM 807 O O . ASP A 1 101 ? -11.789 6.209 2.354 1.00 78.94 101 ASP A O 1
ATOM 811 N N . THR A 1 102 ? -11.014 5.420 4.301 1.00 85.56 102 THR A N 1
ATOM 812 C CA . THR A 1 102 ? -9.937 6.416 4.469 1.00 85.56 102 THR A CA 1
ATOM 813 C C . THR A 1 102 ? -8.542 5.862 4.197 1.00 85.56 102 THR A C 1
ATOM 815 O O . THR A 1 102 ? -7.593 6.627 4.047 1.00 85.56 102 THR A O 1
ATOM 818 N N . GLY A 1 103 ? -8.398 4.536 4.147 1.00 87.81 103 GLY A N 1
ATOM 819 C CA . GLY A 1 103 ? -7.098 3.869 4.109 1.00 87.81 103 GLY A CA 1
ATOM 820 C C . GLY A 1 103 ? -6.488 3.683 2.721 1.00 87.81 103 GLY A C 1
ATOM 821 O O . GLY A 1 103 ? -5.347 3.234 2.649 1.00 87.81 103 GLY A O 1
ATOM 822 N N . VAL A 1 104 ? -7.217 3.975 1.637 1.00 93.12 104 VAL A N 1
ATOM 823 C CA . VAL A 1 104 ? -6.753 3.772 0.254 1.00 93.12 104 VAL A CA 1
ATOM 824 C C . VAL A 1 104 ? -6.570 5.119 -0.434 1.00 93.12 104 VAL A C 1
ATOM 826 O O . VAL A 1 104 ? -7.528 5.856 -0.644 1.00 93.12 104 VAL A O 1
ATOM 829 N N . LEU A 1 105 ? -5.331 5.441 -0.796 1.00 93.56 105 LEU A N 1
ATOM 830 C CA . LEU A 1 105 ? -4.945 6.764 -1.284 1.00 93.56 105 LEU A CA 1
ATOM 831 C C . LEU A 1 105 ? -4.184 6.641 -2.595 1.00 93.56 105 LEU A C 1
ATOM 833 O O . LEU A 1 105 ? -3.308 5.791 -2.723 1.00 93.56 105 LEU A O 1
ATOM 837 N N . GLU A 1 106 ? -4.486 7.491 -3.572 1.00 93.94 106 GLU A N 1
ATOM 838 C CA . GLU A 1 106 ? -3.728 7.508 -4.822 1.00 93.94 106 GLU A CA 1
ATOM 839 C C . GLU A 1 106 ? -2.337 8.112 -4.591 1.00 93.94 106 GLU A C 1
ATOM 841 O O . GLU A 1 106 ? -2.205 9.215 -4.059 1.00 93.94 106 GLU A O 1
ATOM 846 N N . THR A 1 107 ? -1.298 7.386 -5.001 1.00 93.19 107 THR A N 1
ATOM 847 C CA . THR A 1 107 ? 0.112 7.776 -4.849 1.00 93.19 107 THR A CA 1
ATOM 848 C C . THR A 1 107 ? 0.902 7.694 -6.153 1.00 93.19 107 THR A C 1
ATOM 850 O O . THR A 1 107 ? 2.132 7.652 -6.143 1.00 93.19 107 THR A O 1
ATOM 853 N N . THR A 1 108 ? 0.204 7.696 -7.294 1.00 91.69 108 THR A N 1
ATOM 854 C CA . THR A 1 108 ? 0.798 7.617 -8.635 1.00 91.69 108 THR A CA 1
ATOM 855 C C . THR A 1 108 ? 1.839 8.711 -8.888 1.00 91.69 108 THR A C 1
ATOM 857 O O . THR A 1 108 ? 2.927 8.419 -9.374 1.00 91.69 108 THR A O 1
ATOM 860 N N . GLN A 1 109 ? 1.506 9.968 -8.575 1.00 90.50 109 GLN A N 1
ATOM 861 C CA . GLN A 1 109 ? 2.364 11.127 -8.865 1.00 90.50 109 GLN A CA 1
ATOM 862 C C . GLN A 1 109 ? 3.129 11.624 -7.637 1.00 90.50 109 GLN A C 1
ATOM 864 O O . GLN A 1 109 ? 4.264 12.077 -7.751 1.00 90.50 109 GLN A O 1
ATOM 869 N N . ALA A 1 110 ? 2.507 11.548 -6.462 1.00 90.69 110 ALA A N 1
ATOM 870 C CA . ALA A 1 110 ? 3.079 12.026 -5.215 1.00 90.69 110 ALA A CA 1
ATOM 871 C C . ALA A 1 110 ? 2.578 11.182 -4.048 1.00 90.69 110 ALA A C 1
ATOM 873 O O . ALA A 1 110 ? 1.459 10.678 -4.057 1.00 90.69 110 ALA A O 1
ATOM 874 N N . THR A 1 111 ? 3.398 11.066 -3.011 1.00 93.06 111 THR A N 1
ATOM 875 C CA . THR A 1 111 ? 3.061 10.332 -1.786 1.00 93.06 111 THR A CA 1
ATOM 876 C C . THR A 1 111 ? 2.512 11.240 -0.689 1.00 93.06 111 THR A C 1
ATO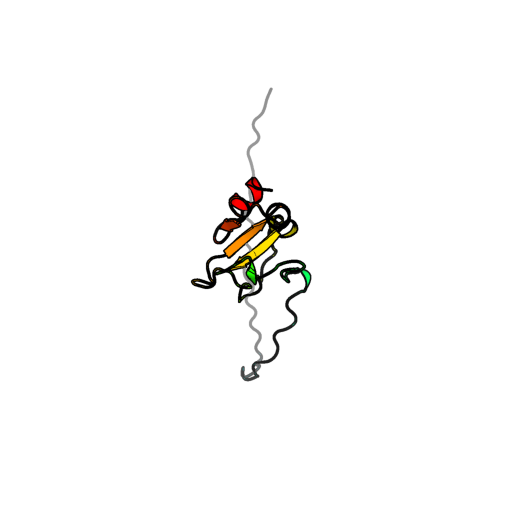M 878 O O . THR A 1 111 ? 2.285 10.778 0.425 1.00 93.06 111 THR A O 1
ATOM 881 N N . SER A 1 112 ? 2.250 12.511 -1.011 1.00 93.06 112 SER A N 1
ATOM 882 C CA . SER A 1 112 ? 1.786 13.543 -0.080 1.00 93.06 112 SER A CA 1
ATOM 883 C C . SER A 1 112 ? 0.500 13.138 0.643 1.00 93.06 112 SER A C 1
ATOM 885 O O . SER A 1 112 ? 0.418 13.254 1.863 1.00 93.06 112 SER A O 1
ATOM 887 N N . SER A 1 113 ? -0.476 12.588 -0.088 1.00 92.69 113 SER A N 1
ATOM 888 C CA . SER A 1 113 ? -1.742 12.115 0.488 1.00 92.69 113 SER A CA 1
ATOM 889 C C . SER A 1 113 ? -1.511 11.019 1.526 1.00 92.69 113 SER A C 1
ATOM 891 O O . SER A 1 113 ? -2.063 11.081 2.618 1.00 92.69 113 SER A O 1
ATOM 893 N N . ALA A 1 114 ? -0.639 10.054 1.216 1.00 93.94 114 ALA A N 1
ATOM 894 C CA . ALA A 1 114 ? -0.261 9.006 2.156 1.00 93.94 114 ALA A CA 1
ATOM 895 C C . ALA A 1 114 ? 0.494 9.575 3.365 1.00 93.94 114 ALA A C 1
ATOM 897 O O . ALA A 1 114 ? 0.208 9.183 4.485 1.00 93.94 114 ALA A O 1
ATOM 898 N N . SER A 1 115 ? 1.400 10.538 3.174 1.00 93.25 115 SER A N 1
ATOM 899 C CA . SER A 1 115 ? 2.138 11.139 4.293 1.00 93.25 115 SER A CA 1
ATOM 900 C C . SER A 1 115 ? 1.284 11.990 5.232 1.00 93.25 115 SER A C 1
ATOM 902 O O . SER A 1 115 ? 1.645 12.116 6.389 1.00 93.25 115 SER A O 1
ATOM 904 N N . ILE A 1 116 ? 0.190 12.586 4.745 1.00 94.06 116 ILE A N 1
ATOM 905 C CA . ILE A 1 116 ? -0.759 13.342 5.581 1.00 94.06 116 ILE A CA 1
ATOM 906 C C . ILE A 1 116 ? -1.679 12.388 6.357 1.00 94.06 116 ILE A C 1
ATOM 908 O O . ILE A 1 116 ? -2.190 12.745 7.414 1.00 94.06 116 ILE A O 1
ATOM 912 N N . HIS A 1 117 ? -1.925 11.198 5.808 1.00 92.88 117 HIS A N 1
ATOM 913 C CA . HIS A 1 117 ? -2.789 10.191 6.415 1.00 92.88 117 HIS A CA 1
ATOM 914 C C . HIS A 1 117 ? -2.120 9.413 7.553 1.00 92.88 117 HIS A C 1
ATOM 916 O O . HIS A 1 117 ? -2.811 9.031 8.496 1.00 92.88 117 HIS A O 1
ATOM 922 N N . LEU A 1 118 ? -0.822 9.127 7.408 1.00 88.94 118 LEU A N 1
ATOM 923 C CA . LEU A 1 118 ? -0.005 8.429 8.404 1.00 88.94 118 LEU A CA 1
ATOM 924 C C . LEU A 1 118 ? 0.216 9.278 9.656 1.00 88.94 118 LEU A C 1
ATOM 926 O O . LEU A 1 118 ? 0.138 8.689 10.755 1.00 88.94 118 LEU A O 1
#

Secondary structure (DSSP, 8-state):
--------------PPPP---------------------GGGS---TT--TTTSTTEE--SS--SSPPPGGGGSEEEEEESS-TT-EEEEEHHHHHTT-TTTSEEE-SS-SHHHHHH-